Protein AF-A0A2V6GMI4-F1 (afdb_monomer)

pLDDT: mean 95.73, std 4.36, range [65.19, 98.44]

Mean predicted aligned error: 2.44 Å

Sequence (58 aa):
IFGSTEPALTGPLGNGHVIIRHHVECSPCFLRECPIDFRCMKTVTVPEVVDAVMSILR

Secondary structure (DSSP, 8-state):
--SSS-HHHHPPPSSS--------TT-S---SS-SS--HHHHTS-HHHHHHHHHHH--

Radius of gyration: 12.47 Å; Cα contacts (8 Å, |Δi|>4): 50; chains: 1; bounding box: 25×25×32 Å

Foldseek 3Di:
DDFQDDCVVDNDDDDLDDDDWDDDPCPNNPDPDDPDDSPRPVVDDPVNVVVRVVVSVD

Solvent-accessible surface area (backbone atoms only — not comparable to full-atom values): 3898 Å² total; per-residue (Å²): 111,43,33,43,53,50,60,94,81,73,45,84,83,83,81,93,76,78,88,48,68,57,90,40,96,76,44,67,60,69,56,94,67,71,93,75,82,51,59,36,54,68,70,62,49,70,66,61,53,50,53,57,52,61,68,65,78,108

Structure (mmCIF, N/CA/C/O backbone):
data_AF-A0A2V6GMI4-F1
#
_entry.id   AF-A0A2V6GMI4-F1
#
loop_
_atom_site.group_PDB
_atom_site.id
_atom_site.type_symbol
_atom_site.label_atom_id
_atom_site.label_alt_id
_atom_site.label_comp_id
_atom_site.label_asym_id
_atom_site.label_entity_id
_atom_site.label_seq_id
_atom_site.pdbx_PDB_ins_code
_atom_site.Cartn_x
_atom_site.Cartn_y
_atom_site.Cartn_z
_atom_site.occupancy
_atom_site.B_iso_or_equiv
_atom_site.auth_seq_id
_atom_site.auth_comp_id
_atom_site.auth_asym_id
_atom_site.auth_atom_id
_atom_site.pdbx_PDB_model_num
ATOM 1 N N . ILE A 1 1 ? -1.743 -0.740 4.617 1.00 96.75 1 ILE A N 1
ATOM 2 C CA . ILE A 1 1 ? -1.382 0.017 3.393 1.00 96.75 1 ILE A CA 1
ATOM 3 C C . ILE A 1 1 ? -0.855 -0.986 2.378 1.00 96.75 1 ILE A C 1
ATOM 5 O O . ILE A 1 1 ? -0.049 -1.822 2.771 1.00 96.75 1 ILE A O 1
ATOM 9 N N . PHE A 1 2 ? -1.332 -0.953 1.134 1.00 97.69 2 PHE A N 1
ATOM 10 C CA . PHE A 1 2 ? -0.977 -1.917 0.087 1.00 97.69 2 PHE A CA 1
ATOM 11 C C . PHE A 1 2 ? -0.526 -1.203 -1.190 1.00 97.69 2 PHE A C 1
ATOM 13 O O . PHE A 1 2 ? -1.162 -0.242 -1.615 1.00 97.69 2 PHE A O 1
ATOM 20 N N . GLY A 1 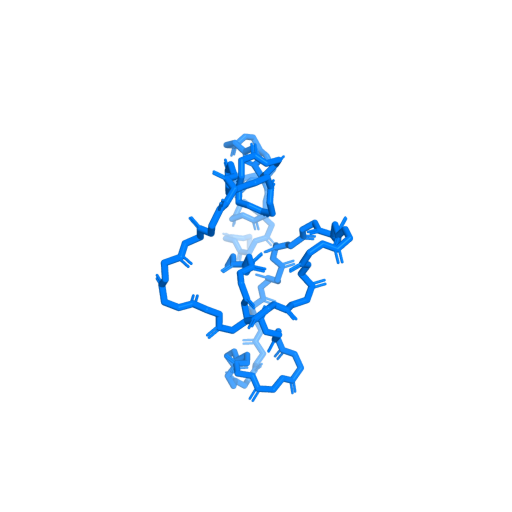3 ? 0.553 -1.710 -1.796 1.00 97.12 3 GLY A N 1
ATOM 21 C CA . GLY A 1 3 ? 1.126 -1.202 -3.046 1.00 97.12 3 GLY A CA 1
ATOM 22 C C . GLY A 1 3 ? 1.354 -2.313 -4.067 1.00 97.12 3 GLY A C 1
ATOM 23 O O . GLY A 1 3 ? 0.578 -2.459 -5.002 1.00 97.12 3 GLY A O 1
ATOM 24 N N . SER A 1 4 ? 2.419 -3.106 -3.905 1.00 97.19 4 SER A N 1
ATOM 25 C CA . SER A 1 4 ? 2.759 -4.211 -4.829 1.00 97.19 4 SER A CA 1
ATOM 26 C C . SER A 1 4 ? 1.809 -5.417 -4.711 1.00 97.19 4 SER A C 1
ATOM 28 O O . SER A 1 4 ? 1.604 -6.141 -5.685 1.00 97.19 4 SER A O 1
ATOM 30 N N . THR A 1 5 ? 1.216 -5.623 -3.532 1.00 97.12 5 THR A N 1
ATOM 31 C CA . THR A 1 5 ? 0.413 -6.802 -3.175 1.00 97.12 5 THR A CA 1
ATOM 32 C C . THR A 1 5 ? -1.095 -6.526 -3.177 1.00 97.12 5 THR A C 1
ATOM 34 O O . THR A 1 5 ? -1.534 -5.377 -3.127 1.00 97.12 5 THR A O 1
ATOM 37 N N . GLU A 1 6 ? -1.893 -7.597 -3.211 1.00 96.75 6 GLU A N 1
ATOM 38 C CA . GLU A 1 6 ? -3.360 -7.557 -3.252 1.00 96.75 6 GLU A CA 1
ATOM 39 C C . GLU A 1 6 ? -3.974 -7.832 -1.861 1.00 96.75 6 GLU A C 1
ATOM 41 O O . GLU A 1 6 ? -3.834 -8.950 -1.353 1.00 96.75 6 GLU A O 1
ATOM 46 N N . PRO A 1 7 ? -4.689 -6.866 -1.248 1.00 96.81 7 PRO A N 1
ATOM 47 C CA . PRO A 1 7 ? -5.429 -7.077 -0.003 1.00 96.81 7 PRO A CA 1
ATOM 48 C C . PRO A 1 7 ? -6.381 -8.278 -0.031 1.00 96.81 7 PRO A C 1
ATOM 50 O O . PRO A 1 7 ? -6.516 -8.955 0.981 1.00 96.81 7 PRO A O 1
ATOM 53 N N . ALA A 1 8 ? -7.015 -8.577 -1.170 1.00 94.88 8 ALA A N 1
ATOM 54 C CA . ALA A 1 8 ? -7.911 -9.731 -1.270 1.00 94.88 8 ALA A CA 1
ATOM 55 C C . ALA A 1 8 ? -7.188 -11.088 -1.137 1.00 94.88 8 ALA A C 1
ATOM 57 O O . ALA A 1 8 ? -7.826 -12.088 -0.824 1.00 94.88 8 ALA A O 1
ATOM 58 N N . LEU A 1 9 ? -5.869 -11.134 -1.366 1.00 96.50 9 LEU A N 1
ATOM 59 C CA . LEU A 1 9 ? -5.066 -12.362 -1.296 1.00 96.50 9 LEU A CA 1
ATOM 60 C C . LEU A 1 9 ? -4.211 -12.438 -0.030 1.00 96.50 9 LEU A C 1
ATOM 62 O O . LEU A 1 9 ? -4.021 -13.518 0.523 1.00 96.50 9 LEU A O 1
ATOM 66 N N . THR A 1 10 ? -3.672 -11.305 0.421 1.00 95.25 10 THR A N 1
ATOM 67 C CA . THR A 1 10 ? -2.710 -11.245 1.535 1.00 95.25 10 THR A CA 1
ATOM 68 C C . THR A 1 10 ? -3.091 -10.190 2.575 1.00 95.25 10 THR A C 1
ATOM 70 O O . THR A 1 10 ? -2.223 -9.584 3.205 1.00 95.25 10 THR A O 1
ATOM 73 N N . GLY A 1 11 ? -4.385 -9.896 2.691 1.00 95.69 11 GLY A N 1
ATOM 74 C CA . GLY A 1 11 ? -4.938 -8.947 3.651 1.00 95.69 11 GLY A CA 1
ATOM 75 C C . GLY A 1 11 ? -4.876 -9.434 5.103 1.00 95.69 11 GLY A C 1
ATOM 76 O O . GLY A 1 11 ? -4.700 -10.627 5.357 1.00 95.69 11 GLY A O 1
ATOM 77 N N . PRO A 1 12 ? -5.029 -8.519 6.076 1.00 95.31 12 PRO A N 1
ATOM 78 C CA . PRO A 1 12 ? -5.199 -8.885 7.479 1.00 95.31 12 PRO A CA 1
ATOM 79 C C . PRO A 1 12 ? -6.483 -9.703 7.695 1.00 95.31 12 PRO A C 1
ATOM 81 O O . PRO A 1 12 ? -7.505 -9.465 7.055 1.00 95.31 12 PRO A O 1
ATOM 84 N N . LEU A 1 13 ? -6.433 -10.646 8.637 1.00 95.44 13 LEU A N 1
ATOM 85 C CA . LEU A 1 13 ? -7.592 -11.441 9.0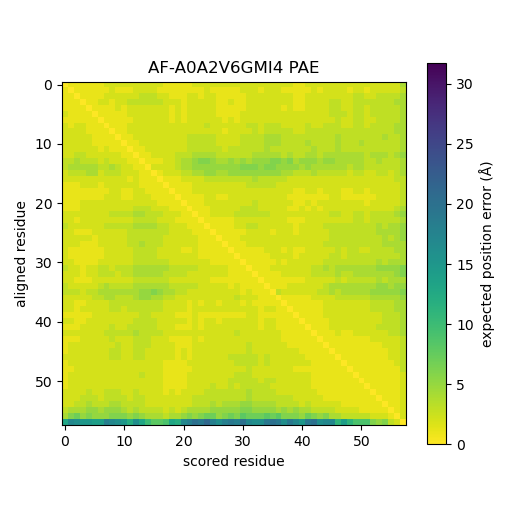50 1.00 95.44 13 LEU A CA 1
ATOM 86 C C . LEU A 1 13 ? -8.406 -10.711 10.131 1.00 95.44 13 LEU A C 1
ATOM 88 O O . LEU A 1 13 ? -7.851 -9.967 10.939 1.00 95.44 13 LEU A O 1
ATOM 92 N N . GLY A 1 14 ? -9.712 -10.984 10.193 1.00 94.00 14 GLY A N 1
ATOM 93 C CA . GLY A 1 14 ? -10.617 -10.422 11.204 1.00 94.00 14 GLY A CA 1
ATOM 94 C C . GLY A 1 14 ? -11.168 -9.039 10.843 1.00 94.00 14 GLY A C 1
ATOM 95 O O . GLY A 1 14 ? -11.040 -8.596 9.711 1.00 94.00 14 GLY A O 1
ATOM 96 N N . ASN A 1 15 ? -11.809 -8.363 11.799 1.00 91.81 15 ASN A N 1
ATOM 97 C CA . ASN A 1 15 ? -12.442 -7.051 11.598 1.00 91.81 15 ASN A CA 1
ATOM 98 C C . ASN A 1 15 ? -11.584 -5.906 12.165 1.00 91.81 15 ASN A C 1
ATOM 100 O O . ASN A 1 15 ? -10.577 -6.145 12.827 1.00 91.81 15 ASN A O 1
ATOM 104 N N . GLY A 1 16 ? -12.005 -4.659 11.933 1.00 91.31 16 GLY A N 1
ATOM 105 C CA . GLY A 1 16 ? -11.380 -3.468 12.530 1.00 91.31 16 GLY A CA 1
ATOM 106 C C . GLY A 1 16 ? -10.135 -2.961 11.797 1.00 91.31 16 GLY A C 1
ATOM 107 O O . GLY A 1 16 ? -9.436 -2.090 12.304 1.00 91.31 16 GLY A O 1
ATOM 108 N N . HIS A 1 17 ? -9.851 -3.487 10.605 1.00 94.50 17 HIS A N 1
ATOM 109 C CA . HIS A 1 17 ? -8.786 -2.992 9.744 1.00 94.50 17 HIS A CA 1
ATOM 110 C C . HIS A 1 17 ? -9.339 -2.051 8.669 1.00 94.50 17 HIS A C 1
ATOM 1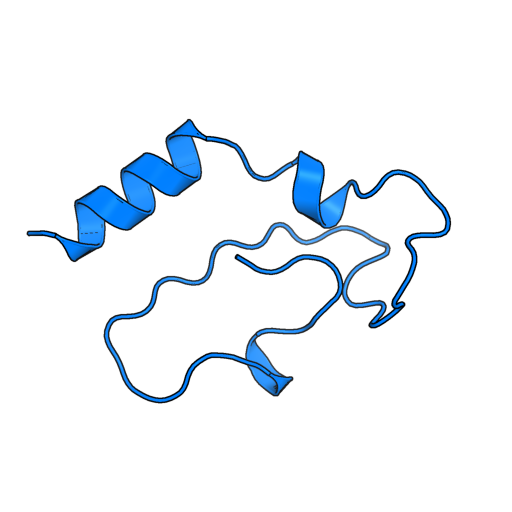12 O O . HIS A 1 17 ? -10.435 -2.251 8.149 1.00 94.50 17 HIS A O 1
ATOM 118 N N . VAL A 1 18 ? -8.540 -1.055 8.288 1.00 96.31 18 VAL A N 1
ATOM 119 C CA . VAL A 1 18 ? -8.810 -0.190 7.133 1.00 96.31 18 VAL A CA 1
ATOM 120 C C . VAL A 1 18 ? -7.721 -0.423 6.094 1.00 96.31 18 VAL A C 1
ATOM 122 O O . VAL A 1 18 ? -6.523 -0.352 6.383 1.00 96.31 18 VAL A O 1
ATOM 125 N N . ILE A 1 19 ? -8.136 -0.732 4.867 1.00 97.12 19 ILE A N 1
ATOM 126 C CA . ILE A 1 19 ? -7.225 -0.928 3.741 1.00 97.12 19 ILE A CA 1
ATOM 127 C C . ILE A 1 19 ? -7.033 0.405 3.024 1.00 97.12 19 ILE A C 1
ATOM 129 O O . ILE A 1 19 ? -7.975 0.962 2.475 1.00 97.12 19 ILE A O 1
ATOM 133 N N . ILE A 1 20 ? -5.788 0.878 2.990 1.00 97.94 20 ILE A N 1
ATOM 134 C CA . ILE A 1 20 ? -5.367 2.031 2.187 1.00 97.94 20 ILE A CA 1
ATOM 135 C C . ILE A 1 20 ? -4.578 1.509 0.992 1.00 97.94 20 ILE A C 1
ATOM 137 O O . ILE A 1 20 ? -3.561 0.828 1.179 1.00 97.94 20 ILE A O 1
ATOM 141 N N . ARG A 1 21 ? -5.061 1.803 -0.213 1.00 96.88 21 ARG A N 1
ATOM 142 C CA . ARG A 1 21 ? -4.467 1.401 -1.491 1.00 96.88 21 ARG A CA 1
ATOM 143 C C . ARG A 1 21 ? -4.973 2.317 -2.593 1.00 96.88 21 ARG A C 1
ATOM 145 O O . ARG A 1 21 ? -6.175 2.553 -2.674 1.00 96.88 21 ARG A O 1
ATOM 152 N N . HIS A 1 22 ? -4.092 2.719 -3.502 1.00 96.69 22 HIS A N 1
ATOM 153 C CA . HIS A 1 22 ? -4.482 3.362 -4.758 1.00 96.69 22 HIS A CA 1
ATOM 154 C C . HI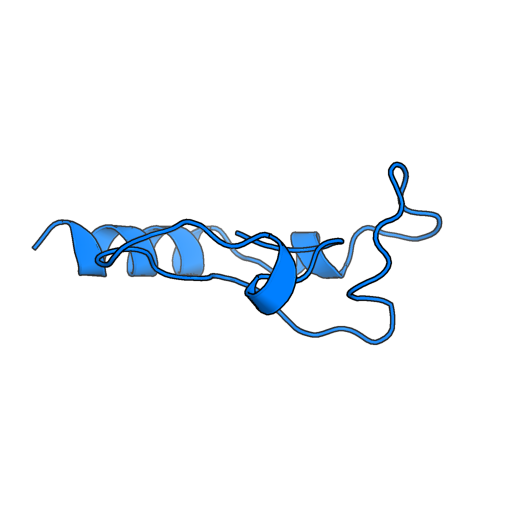S A 1 22 ? -4.182 2.424 -5.928 1.00 96.69 22 HIS A C 1
ATOM 156 O O . HIS A 1 22 ? -3.072 1.903 -6.049 1.00 96.69 22 HIS A O 1
ATOM 162 N N . HIS A 1 23 ? -5.179 2.183 -6.780 1.00 94.38 23 HIS A N 1
ATOM 163 C CA . HIS A 1 23 ? -4.982 1.378 -7.982 1.00 94.38 23 HIS A CA 1
ATOM 164 C C . HIS A 1 23 ? -4.186 2.168 -9.017 1.00 94.38 23 HIS A C 1
ATOM 166 O O . HIS A 1 23 ? -4.487 3.321 -9.315 1.00 94.38 23 HIS A O 1
ATOM 172 N N . VAL A 1 24 ? -3.181 1.510 -9.579 1.00 96.06 24 VAL A N 1
ATOM 173 C CA . VAL A 1 24 ? -2.353 2.014 -10.673 1.00 96.06 24 VAL A CA 1
ATOM 174 C C . VAL A 1 24 ? -2.138 0.874 -11.656 1.00 96.06 24 VAL A C 1
ATOM 176 O O . VAL A 1 24 ? -2.194 -0.288 -11.267 1.00 96.06 24 VAL A O 1
ATOM 179 N N . GLU A 1 25 ? -1.836 1.206 -12.906 1.00 96.75 25 GLU A N 1
ATOM 180 C CA . GLU A 1 25 ? -1.600 0.247 -13.997 1.00 96.75 25 GLU A CA 1
ATOM 181 C C . GLU A 1 25 ? -0.695 -0.933 -13.611 1.00 96.75 25 GLU A C 1
ATOM 183 O O . GLU A 1 25 ? -0.978 -2.075 -13.954 1.00 96.75 25 GLU A O 1
ATOM 188 N N . CYS A 1 26 ? 0.387 -0.665 -12.876 1.00 95.94 26 CYS A N 1
ATOM 189 C CA . CYS A 1 26 ? 1.375 -1.680 -12.529 1.00 95.94 26 CYS A CA 1
ATOM 190 C C . CYS A 1 26 ? 1.045 -2.477 -11.253 1.00 95.94 26 CYS A C 1
ATOM 192 O O . CYS A 1 26 ? 1.886 -3.257 -10.822 1.00 95.94 26 CYS A O 1
ATOM 194 N N . SER A 1 27 ? -0.082 -2.239 -10.572 1.00 96.19 27 SER A N 1
ATOM 195 C CA . SER A 1 27 ? -0.424 -2.886 -9.293 1.00 96.19 27 SER A CA 1
ATOM 196 C C . SER A 1 27 ? -1.728 -3.685 -9.406 1.00 96.19 27 SER A C 1
ATOM 198 O O . SER A 1 27 ? -2.722 -3.137 -9.883 1.00 96.19 27 SER A O 1
ATOM 200 N N . PRO A 1 28 ? -1.776 -4.934 -8.902 1.00 96.44 28 PRO A N 1
ATOM 201 C CA . PRO A 1 28 ? -0.752 -5.601 -8.089 1.00 96.44 28 PRO A CA 1
ATOM 202 C C . PRO A 1 28 ? 0.299 -6.329 -8.952 1.00 96.44 28 PRO A C 1
ATOM 204 O O . PRO A 1 28 ? -0.059 -7.102 -9.835 1.00 96.44 28 PRO A O 1
ATOM 207 N N . CYS A 1 29 ? 1.597 -6.125 -8.693 1.00 97.00 29 CYS A N 1
ATOM 208 C CA . CYS A 1 29 ? 2.679 -6.797 -9.438 1.00 97.00 29 CYS A CA 1
ATOM 209 C C . CYS A 1 29 ? 3.410 -7.892 -8.657 1.00 97.00 29 CYS A C 1
ATOM 211 O O . CYS A 1 29 ? 4.098 -8.701 -9.272 1.00 97.00 29 CYS A O 1
ATOM 213 N N . PHE A 1 30 ? 3.304 -7.919 -7.323 1.00 96.50 30 PHE A N 1
ATOM 214 C CA . PHE A 1 30 ? 3.989 -8.874 -6.437 1.00 96.50 30 PHE A CA 1
ATOM 215 C C . PHE A 1 30 ? 5.522 -8.933 -6.572 1.00 96.50 30 PHE A C 1
ATOM 217 O O . PHE A 1 30 ? 6.164 -9.856 -6.067 1.00 96.50 30 PHE A O 1
ATOM 224 N N . LEU A 1 31 ? 6.138 -7.937 -7.210 1.00 97.06 31 LEU A N 1
ATOM 225 C CA . LEU A 1 31 ? 7.589 -7.856 -7.334 1.00 97.06 31 LEU A CA 1
ATOM 226 C C . LEU A 1 31 ? 8.214 -7.396 -6.013 1.00 97.06 31 LEU A C 1
ATOM 228 O O . LEU A 1 31 ? 7.672 -6.519 -5.333 1.00 97.06 31 LEU A O 1
ATOM 232 N N . ARG A 1 32 ? 9.369 -7.989 -5.671 1.00 95.44 32 ARG A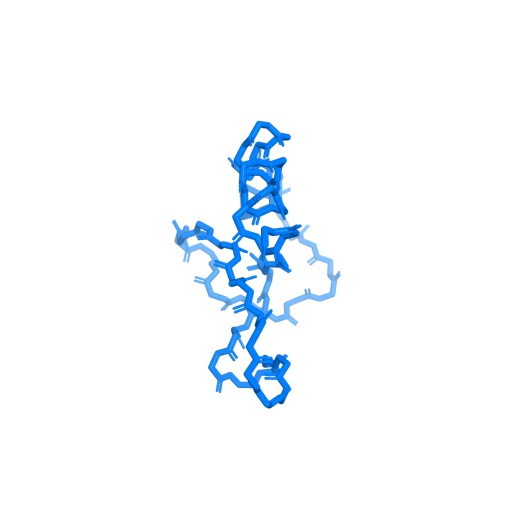 N 1
ATOM 233 C CA . ARG A 1 32 ? 10.174 -7.613 -4.493 1.00 95.44 32 ARG A CA 1
ATOM 234 C C . ARG A 1 32 ? 10.819 -6.239 -4.655 1.00 95.44 32 ARG A C 1
ATOM 236 O O . ARG A 1 32 ? 10.862 -5.469 -3.705 1.00 95.44 32 ARG A O 1
ATOM 243 N N . GLU A 1 33 ? 11.283 -5.9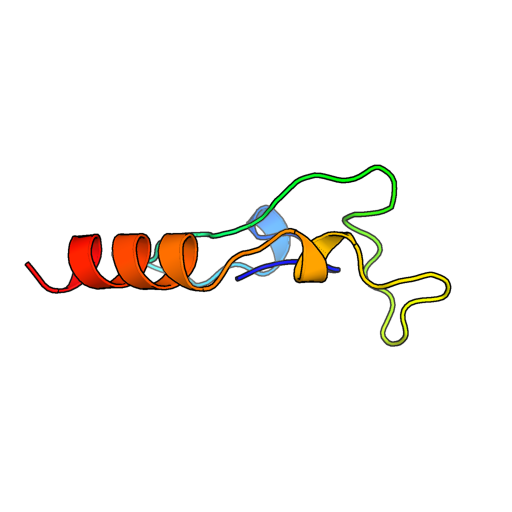43 -5.864 1.00 97.00 33 GLU A N 1
ATO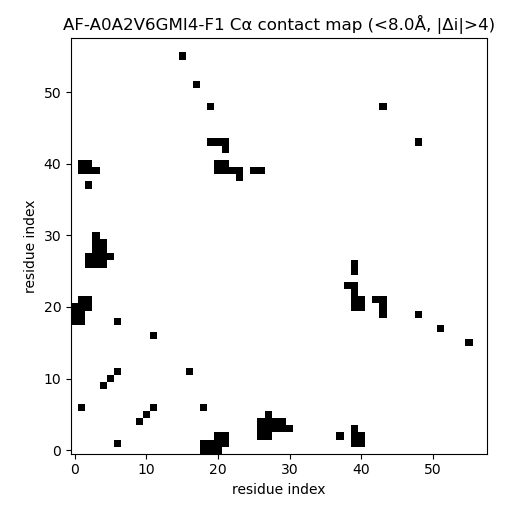M 244 C CA . GLU A 1 33 ? 11.879 -4.666 -6.244 1.00 97.00 33 GLU A CA 1
ATOM 245 C C . GLU A 1 33 ? 11.012 -4.025 -7.325 1.00 97.00 33 GLU A C 1
ATOM 247 O O . GLU A 1 33 ? 10.580 -4.694 -8.266 1.00 97.00 33 GLU A O 1
ATOM 252 N N . CYS A 1 34 ? 10.708 -2.734 -7.179 1.00 97.38 34 CYS A N 1
ATOM 253 C CA . CYS A 1 34 ? 9.915 -2.030 -8.177 1.00 97.38 34 CYS A CA 1
ATOM 254 C C . CYS A 1 34 ? 10.807 -1.666 -9.370 1.00 97.38 34 CYS A C 1
ATOM 256 O O . CYS A 1 34 ? 11.794 -0.958 -9.177 1.00 97.38 34 CYS A O 1
ATOM 258 N N . PRO A 1 35 ? 10.448 -2.074 -10.598 1.00 97.12 35 PRO A N 1
ATOM 259 C CA . PRO A 1 35 ? 11.242 -1.768 -11.786 1.00 97.12 35 PRO A CA 1
ATOM 260 C C . PRO A 1 35 ? 11.036 -0.333 -12.300 1.00 97.12 35 PRO A C 1
ATOM 262 O O . PRO A 1 35 ? 11.626 0.042 -13.307 1.00 97.12 35 PRO A O 1
ATOM 265 N N . ILE A 1 36 ? 10.159 0.447 -11.657 1.00 96.19 36 ILE A N 1
ATOM 266 C CA . ILE A 1 36 ? 9.785 1.800 -12.079 1.00 96.19 36 ILE A CA 1
ATOM 267 C C . ILE A 1 36 ? 9.962 2.804 -10.928 1.00 96.19 36 ILE A C 1
ATOM 269 O O . ILE A 1 36 ? 11.082 3.089 -10.522 1.00 96.19 36 ILE A O 1
ATOM 273 N N . ASP A 1 37 ? 8.883 3.372 -10.391 1.00 97.06 37 ASP A N 1
ATOM 274 C CA . ASP A 1 37 ? 8.911 4.561 -9.539 1.00 97.06 37 ASP A CA 1
ATOM 275 C C . ASP A 1 37 ? 8.202 4.398 -8.184 1.00 97.06 37 ASP A C 1
ATOM 277 O O . ASP A 1 37 ? 8.148 5.366 -7.421 1.00 97.06 37 ASP A O 1
ATOM 281 N N . PHE A 1 38 ? 7.674 3.211 -7.865 1.00 96.75 38 PHE A N 1
ATOM 282 C CA . PHE A 1 38 ? 6.806 2.958 -6.706 1.00 96.75 38 PHE A CA 1
ATOM 283 C C . PHE A 1 38 ? 5.540 3.834 -6.659 1.00 96.75 38 PHE A C 1
ATOM 285 O O . PHE A 1 38 ? 5.045 4.133 -5.568 1.00 96.75 38 PHE A O 1
ATOM 292 N N . ARG A 1 39 ? 4.966 4.241 -7.803 1.00 96.81 39 ARG A N 1
ATOM 293 C CA . ARG A 1 39 ? 3.756 5.088 -7.812 1.00 96.81 39 ARG A CA 1
ATOM 294 C C . ARG A 1 39 ? 2.604 4.543 -6.963 1.00 96.81 39 ARG A C 1
ATOM 296 O O . ARG A 1 39 ? 1.941 5.334 -6.313 1.00 96.81 39 ARG A O 1
ATOM 303 N N . CYS A 1 40 ? 2.427 3.217 -6.890 1.00 96.94 40 CYS A N 1
ATOM 304 C CA . CYS A 1 40 ? 1.394 2.570 -6.067 1.00 96.94 40 CYS A CA 1
ATOM 305 C C . CYS A 1 40 ? 1.509 2.884 -4.566 1.00 96.94 40 CYS A C 1
ATOM 307 O O . CYS A 1 40 ? 0.507 2.848 -3.862 1.00 96.94 40 CYS A O 1
ATOM 309 N N . MET A 1 41 ? 2.719 3.178 -4.079 1.00 96.44 41 MET A N 1
ATOM 310 C CA . MET A 1 41 ? 2.970 3.579 -2.693 1.00 96.44 41 MET A CA 1
ATOM 311 C C . MET A 1 41 ? 3.109 5.094 -2.553 1.00 96.44 41 MET A C 1
ATOM 313 O O . MET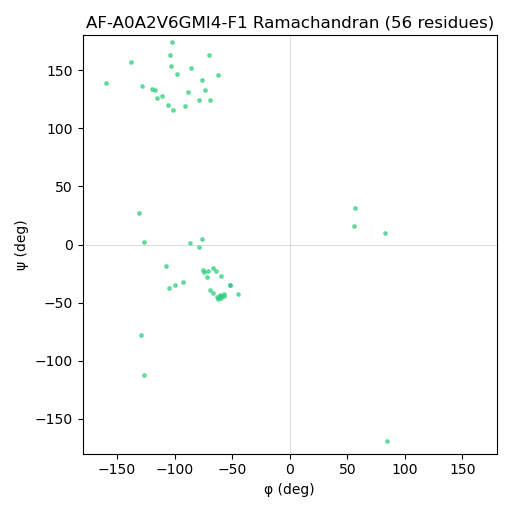 A 1 41 ? 2.694 5.645 -1.543 1.00 96.44 41 MET A O 1
ATOM 317 N N . LYS A 1 42 ? 3.686 5.777 -3.550 1.00 96.88 42 LYS A N 1
ATOM 318 C CA . LYS A 1 42 ? 3.923 7.229 -3.496 1.00 96.88 42 LYS A CA 1
ATOM 319 C C . LYS A 1 42 ? 2.652 8.069 -3.590 1.00 96.88 42 LYS A C 1
ATOM 321 O O . LYS A 1 42 ? 2.678 9.221 -3.174 1.00 96.88 42 LYS A O 1
ATOM 326 N N . THR A 1 43 ? 1.572 7.534 -4.152 1.00 96.25 43 THR A N 1
ATOM 327 C CA . THR A 1 43 ? 0.287 8.244 -4.204 1.00 96.25 43 THR A CA 1
ATOM 328 C C . THR A 1 43 ? -0.423 8.253 -2.850 1.00 96.25 43 THR A C 1
ATOM 330 O O . THR A 1 43 ? -1.230 9.145 -2.609 1.00 96.25 43 THR A O 1
ATOM 333 N N . VAL A 1 44 ? -0.098 7.313 -1.952 1.00 97.44 44 VAL A N 1
ATOM 334 C CA . VAL A 1 44 ? -0.631 7.282 -0.585 1.00 97.44 44 VAL A CA 1
ATOM 335 C C . VAL A 1 44 ? -0.053 8.449 0.207 1.00 97.44 44 VAL A C 1
ATOM 337 O O . VAL A 1 44 ? 1.165 8.593 0.327 1.00 97.44 44 VAL A O 1
ATOM 340 N N . THR A 1 45 ? -0.927 9.278 0.770 1.00 98.00 45 THR A N 1
ATOM 341 C CA . THR A 1 45 ? -0.508 10.505 1.462 1.00 98.00 45 THR A CA 1
ATOM 342 C C . THR A 1 45 ? -0.547 10.350 2.981 1.00 98.00 45 THR A C 1
ATOM 344 O O . THR A 1 45 ? -1.326 9.572 3.526 1.00 98.00 45 THR A O 1
ATOM 347 N N . VAL A 1 46 ? 0.281 11.121 3.697 1.00 98.19 46 VAL A N 1
ATOM 348 C CA . VAL A 1 46 ? 0.264 11.132 5.171 1.00 98.19 46 VAL A CA 1
ATOM 349 C C . VAL A 1 46 ? -1.103 11.557 5.735 1.00 98.19 46 VAL A C 1
ATOM 351 O O . VAL A 1 46 ? -1.581 10.854 6.623 1.00 98.19 46 VAL A O 1
ATOM 354 N N . PRO A 1 47 ? -1.767 12.626 5.241 1.00 98.44 47 PRO A N 1
ATOM 355 C CA . PRO A 1 47 ? -3.089 13.011 5.740 1.00 98.44 47 PRO A CA 1
ATOM 356 C C . PRO A 1 47 ? -4.132 11.894 5.619 1.00 98.44 47 PRO A C 1
ATOM 358 O O . PRO A 1 47 ? -4.806 11.593 6.595 1.00 98.44 47 PRO A O 1
ATOM 361 N N . GLU A 1 48 ? -4.188 11.205 4.475 1.00 97.94 48 GLU A N 1
ATOM 362 C CA . GLU A 1 48 ? -5.086 10.059 4.261 1.00 97.94 48 GLU A CA 1
ATOM 363 C C . GLU A 1 48 ? -4.865 8.947 5.298 1.00 97.94 48 GLU A C 1
ATOM 365 O O . GLU A 1 48 ? -5.818 8.384 5.839 1.00 97.94 48 GLU A O 1
ATOM 370 N N . VAL A 1 49 ? -3.601 8.640 5.608 1.00 98.00 49 VAL A N 1
ATOM 371 C CA . VAL A 1 49 ? -3.259 7.636 6.625 1.00 98.00 49 VAL A CA 1
ATOM 372 C C . VAL A 1 49 ? -3.673 8.101 8.021 1.00 98.00 49 VAL A C 1
ATOM 374 O O . VAL A 1 49 ? -4.215 7.304 8.786 1.00 98.00 49 VAL A O 1
ATOM 377 N N . VAL A 1 50 ? -3.448 9.374 8.356 1.00 98.06 50 VAL A N 1
ATOM 378 C CA . VAL A 1 50 ? -3.853 9.948 9.648 1.00 98.06 50 VAL A CA 1
ATOM 379 C C . VAL A 1 50 ? -5.371 9.892 9.810 1.00 98.06 50 VAL A C 1
ATOM 381 O O . VAL A 1 50 ? -5.844 9.412 10.838 1.00 98.06 50 VAL A O 1
ATOM 384 N N . ASP A 1 51 ? -6.134 10.292 8.795 1.00 97.56 51 ASP A N 1
ATOM 385 C CA . ASP A 1 51 ? -7.598 10.263 8.827 1.00 97.56 51 ASP A CA 1
ATOM 386 C C . ASP A 1 51 ? -8.133 8.838 9.023 1.00 97.56 51 ASP A C 1
ATOM 388 O O . ASP A 1 51 ? -9.015 8.604 9.856 1.00 97.56 51 ASP A O 1
ATOM 392 N N . ALA A 1 52 ? -7.551 7.860 8.322 1.00 96.88 52 ALA A N 1
ATOM 393 C CA . ALA A 1 52 ? -7.899 6.454 8.490 1.00 96.88 52 ALA A CA 1
ATOM 394 C C . ALA A 1 52 ? -7.632 5.966 9.923 1.00 96.88 52 ALA A C 1
ATOM 396 O O . ALA A 1 52 ? -8.495 5.322 10.518 1.00 96.88 52 ALA A O 1
ATOM 397 N N . VAL A 1 53 ? -6.484 6.308 10.515 1.00 96.50 53 VAL A N 1
ATOM 398 C CA . VAL A 1 53 ? -6.169 5.951 11.910 1.00 96.50 53 VAL A CA 1
ATOM 399 C C . VAL A 1 53 ? -7.152 6.607 12.881 1.00 96.50 53 VAL A C 1
ATOM 401 O O . VAL A 1 53 ? -7.700 5.934 13.754 1.00 96.50 53 VAL A O 1
ATOM 404 N N . MET A 1 54 ? -7.442 7.896 12.700 1.00 97.06 54 MET A N 1
ATOM 405 C CA . MET A 1 54 ? -8.392 8.628 13.541 1.00 97.06 54 MET A CA 1
ATOM 406 C C . MET A 1 54 ? -9.827 8.096 13.430 1.00 97.06 54 MET A C 1
ATOM 408 O O . MET A 1 54 ? -10.614 8.303 14.351 1.00 97.06 54 MET A O 1
ATOM 412 N N . SER A 1 55 ? -10.184 7.412 12.337 1.00 94.38 55 SER A N 1
ATOM 413 C CA . SER A 1 55 ? -11.486 6.745 12.197 1.00 94.38 55 SER A CA 1
ATOM 414 C C . SER A 1 55 ? -11.606 5.454 13.017 1.00 94.38 55 SER A C 1
ATOM 416 O O . SER A 1 55 ? -12.718 5.062 13.358 1.00 94.38 55 SER A O 1
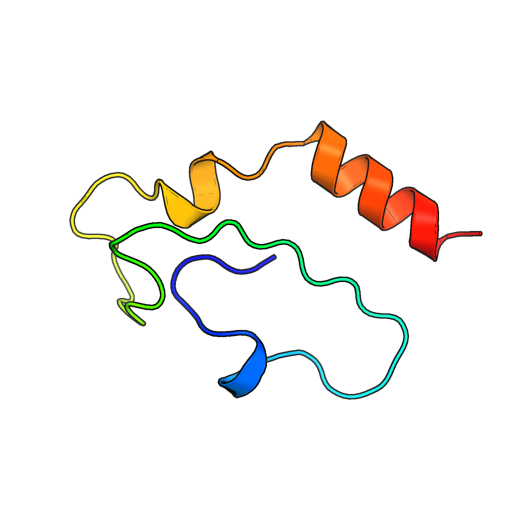ATOM 418 N N . ILE A 1 56 ? -10.477 4.821 13.357 1.00 92.44 56 ILE A N 1
ATOM 419 C CA . ILE A 1 56 ? -10.419 3.555 14.106 1.00 92.44 56 ILE A CA 1
ATOM 420 C C . ILE A 1 56 ? -10.300 3.801 15.617 1.00 92.44 56 ILE A C 1
ATOM 422 O O . ILE A 1 56 ? -10.806 3.014 16.406 1.00 92.44 56 ILE A O 1
ATOM 426 N N . LEU A 1 57 ? -9.630 4.881 16.032 1.00 90.56 57 LEU A N 1
ATOM 427 C CA . LEU A 1 57 ? -9.365 5.195 17.446 1.00 90.56 57 LEU A CA 1
ATOM 428 C C . LEU A 1 57 ? -10.571 5.763 18.225 1.00 90.56 57 LEU A C 1
ATOM 430 O O . LEU A 1 57 ? -10.396 6.184 19.368 1.00 90.56 57 LEU A O 1
ATOM 434 N N . ARG A 1 58 ? -11.754 5.840 17.612 1.00 65.19 58 ARG A N 1
ATOM 435 C CA . ARG A 1 58 ? -12.960 6.410 18.232 1.00 65.19 58 ARG A CA 1
ATOM 436 C C . ARG A 1 58 ? -13.735 5.393 19.053 1.00 65.19 58 ARG A C 1
ATOM 438 O O . ARG A 1 58 ? -13.819 4.227 18.616 1.00 65.19 58 ARG A O 1
#